Protein AF-A0A015LGT3-F1 (afdb_monomer)

pLDDT: mean 84.34, std 16.51, range [39.09, 97.5]

Secondary structure (DSSP, 8-state):
-----------SSGGGSHHHHHHHHHSPTT-----EEEEE--EE-STTS--EEEEEEEEETTS-HHHHTSGGG-EEEEEE--------------

Organism: Rhizophagus irregularis (strain DAOM 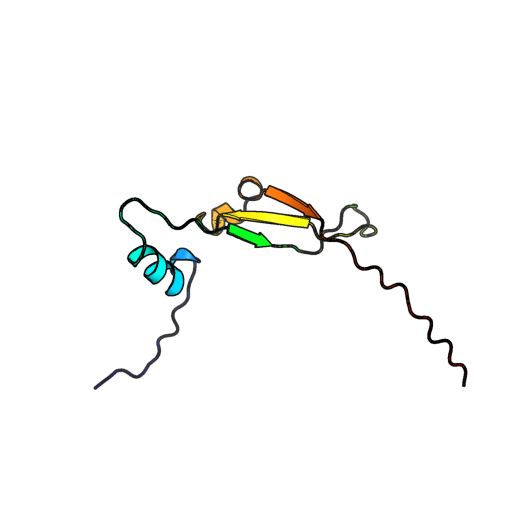197198w) (NCBI:txid1432141)

Solvent-accessible surface area (backbone atoms only — not comparable to full-atom values): 6305 Å² total; per-residue (Å²): 136,81,81,85,68,81,72,84,80,83,74,92,49,69,72,71,34,69,68,45,51,54,50,56,71,70,47,60,90,96,61,78,89,82,44,77,42,76,51,67,53,87,42,65,79,44,100,78,68,82,44,68,45,32,46,32,34,39,31,52,51,82,46,57,69,80,56,45,68,39,71,89,43,46,45,82,77,50,67,55,85,79,82,73,85,75,71,80,76,82,83,74,89,128

Structure (mmCIF, N/CA/C/O backbone):
data_AF-A0A015LGT3-F1
#
_entry.id   AF-A0A015LGT3-F1
#
loop_
_atom_site.group_PDB
_atom_site.id
_atom_site.type_symbol
_atom_site.label_atom_id
_atom_site.label_alt_id
_atom_site.label_comp_id
_atom_site.label_asym_id
_atom_site.label_entity_id
_atom_site.label_seq_id
_atom_site.pdbx_PDB_ins_code
_atom_site.Cartn_x
_atom_site.Cartn_y
_atom_site.Cartn_z
_atom_site.occupancy
_atom_site.B_iso_or_equiv
_atom_site.auth_seq_id
_atom_site.auth_comp_id
_atom_site.auth_asym_id
_atom_site.auth_atom_id
_atom_site.pdbx_PDB_model_num
ATOM 1 N N . MET A 1 1 ? 40.325 -0.715 -9.166 1.00 39.09 1 MET A N 1
ATOM 2 C CA . MET A 1 1 ? 39.942 0.025 -7.949 1.00 39.09 1 MET A CA 1
ATOM 3 C C . MET A 1 1 ? 38.421 0.031 -7.926 1.00 39.09 1 MET A C 1
ATOM 5 O O . MET A 1 1 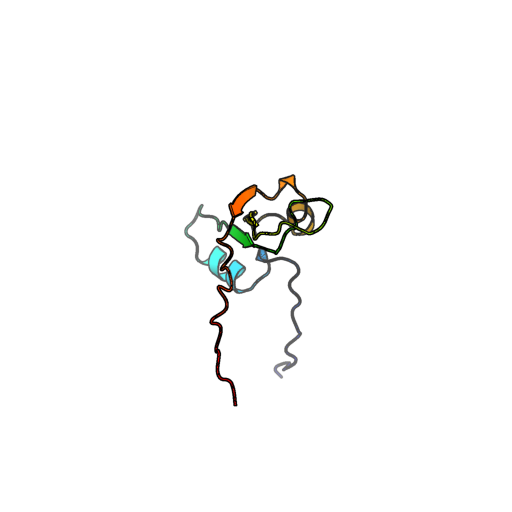? 37.834 0.710 -8.756 1.00 39.09 1 MET A O 1
ATOM 9 N N . LYS A 1 2 ? 37.797 -0.869 -7.154 1.00 45.00 2 LYS A N 1
ATOM 10 C CA . LYS A 1 2 ? 36.340 -0.876 -6.960 1.00 45.00 2 LYS A CA 1
ATOM 11 C C . LYS A 1 2 ? 36.037 0.207 -5.929 1.00 45.00 2 LYS A C 1
ATOM 13 O O . LYS A 1 2 ? 36.733 0.280 -4.923 1.00 45.00 2 LYS A O 1
ATOM 18 N N . ASP A 1 3 ? 35.103 1.090 -6.244 1.00 47.72 3 ASP A N 1
ATOM 19 C CA . ASP A 1 3 ? 34.606 2.063 -5.282 1.00 47.72 3 ASP A CA 1
ATOM 20 C C . ASP A 1 3 ? 33.681 1.319 -4.310 1.00 47.72 3 ASP A C 1
ATOM 22 O O . ASP A 1 3 ? 32.581 0.917 -4.678 1.00 47.72 3 ASP A O 1
ATOM 26 N N . ASP A 1 4 ? 34.179 1.063 -3.100 1.00 57.91 4 ASP A N 1
ATOM 27 C CA . ASP A 1 4 ? 33.472 0.381 -2.008 1.00 57.91 4 ASP A CA 1
ATOM 28 C C . ASP A 1 4 ? 32.631 1.366 -1.169 1.00 57.91 4 ASP A C 1
ATOM 30 O O . ASP A 1 4 ? 32.418 1.177 0.031 1.00 57.91 4 ASP A O 1
ATOM 34 N N . ARG A 1 5 ? 32.127 2.443 -1.779 1.00 58.72 5 ARG A N 1
ATOM 35 C CA . ARG A 1 5 ? 31.054 3.248 -1.192 1.00 58.72 5 ARG A CA 1
ATOM 36 C C . ARG A 1 5 ? 29.739 2.651 -1.653 1.00 58.72 5 ARG A C 1
ATOM 38 O O . ARG A 1 5 ? 29.295 2.892 -2.769 1.00 58.72 5 ARG A O 1
ATOM 45 N N . ALA A 1 6 ? 29.102 1.862 -0.795 1.00 64.62 6 ALA A N 1
ATOM 46 C CA . ALA A 1 6 ? 27.689 1.574 -0.972 1.00 64.62 6 ALA A C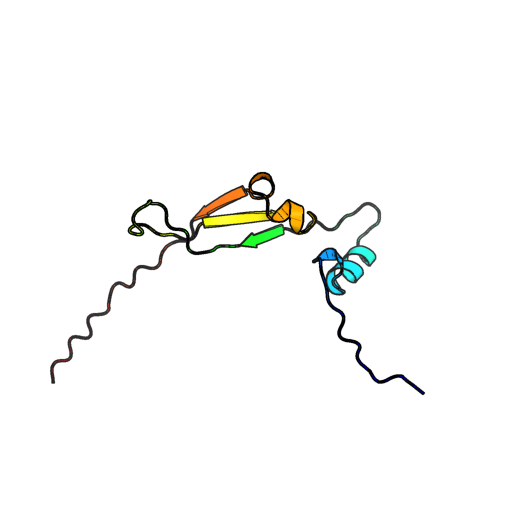A 1
ATOM 47 C C . ALA A 1 6 ? 26.936 2.909 -0.850 1.00 64.62 6 ALA A C 1
ATOM 49 O O . ALA A 1 6 ? 26.621 3.350 0.253 1.00 64.62 6 ALA A O 1
ATOM 50 N N . GLU A 1 7 ? 26.732 3.607 -1.969 1.00 73.62 7 GLU A N 1
ATOM 51 C CA . GLU A 1 7 ? 25.883 4.789 -2.001 1.00 73.62 7 GLU A CA 1
ATOM 52 C C . GLU A 1 7 ? 24.487 4.365 -1.541 1.00 73.62 7 GLU A C 1
ATOM 54 O O . GLU A 1 7 ? 23.854 3.486 -2.133 1.00 73.62 7 GLU A O 1
ATOM 59 N N . THR A 1 8 ? 24.020 4.949 -0.437 1.00 79.38 8 THR A N 1
ATOM 60 C CA . THR A 1 8 ? 22.677 4.695 0.077 1.00 79.38 8 THR A CA 1
ATOM 61 C C . THR A 1 8 ? 21.670 5.186 -0.952 1.00 79.38 8 THR A C 1
ATOM 63 O O . THR A 1 8 ? 21.406 6.382 -1.071 1.00 79.38 8 THR A O 1
ATOM 66 N N . ARG A 1 9 ? 21.094 4.251 -1.705 1.00 82.19 9 ARG A N 1
ATOM 67 C CA . ARG A 1 9 ? 20.011 4.549 -2.635 1.00 82.19 9 ARG A CA 1
ATOM 68 C C . ARG A 1 9 ? 18.736 4.838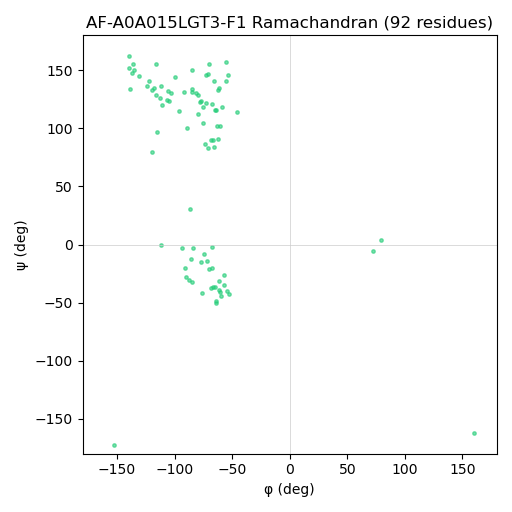 -1.843 1.00 82.19 9 ARG A C 1
ATOM 70 O O . ARG A 1 9 ? 18.275 3.995 -1.078 1.00 82.19 9 ARG A O 1
ATOM 77 N N . ILE A 1 10 ? 18.175 6.027 -2.036 1.00 86.81 10 ILE A N 1
ATOM 78 C CA . ILE A 1 10 ? 16.870 6.422 -1.499 1.00 86.81 10 ILE A CA 1
ATOM 79 C C . ILE A 1 10 ? 15.817 6.079 -2.553 1.00 86.81 10 ILE A C 1
ATOM 81 O O . ILE A 1 10 ? 15.995 6.400 -3.726 1.00 86.81 10 ILE A O 1
ATOM 85 N N . PHE A 1 11 ? 14.741 5.418 -2.137 1.00 87.38 11 PHE A N 1
ATOM 86 C CA . PHE A 1 11 ? 13.616 5.069 -3.004 1.00 87.38 11 PHE A CA 1
ATOM 87 C C . PHE A 1 11 ? 12.431 5.970 -2.659 1.00 87.38 11 PHE A C 1
ATOM 89 O O . PHE A 1 11 ? 12.025 6.026 -1.496 1.00 87.38 11 PHE A O 1
ATOM 96 N N . GLY A 1 12 ? 11.903 6.685 -3.651 1.00 90.56 12 GLY A N 1
ATOM 97 C CA . GLY A 1 12 ? 10.722 7.535 -3.493 1.00 90.56 12 GLY A CA 1
ATOM 98 C C . GLY A 1 12 ? 9.423 6.787 -3.775 1.00 90.56 12 GLY A C 1
ATOM 99 O O . GLY A 1 12 ? 8.385 7.107 -3.196 1.00 90.56 12 GLY A O 1
ATOM 100 N N . GLU A 1 13 ? 9.484 5.767 -4.632 1.00 94.88 13 GLU A N 1
ATOM 101 C CA . GLU A 1 13 ? 8.318 5.001 -5.065 1.00 94.88 13 GLU A CA 1
ATOM 102 C C . GLU A 1 13 ? 8.581 3.486 -5.057 1.00 94.88 13 GLU A C 1
ATOM 104 O O . GLU A 1 13 ? 9.703 3.046 -5.324 1.00 94.88 13 GLU A O 1
ATOM 109 N N . PRO A 1 14 ? 7.553 2.645 -4.823 1.00 92.81 14 PRO A N 1
ATOM 110 C CA . PRO A 1 14 ? 7.714 1.190 -4.837 1.00 92.81 14 PRO A CA 1
ATOM 111 C C . PRO A 1 14 ? 8.270 0.642 -6.159 1.00 92.81 14 PRO A C 1
ATOM 113 O O . PRO A 1 14 ? 9.051 -0.310 -6.152 1.00 92.81 14 PRO A O 1
ATOM 116 N N . PHE A 1 15 ? 7.898 1.258 -7.286 1.00 93.94 15 PHE A N 1
ATOM 117 C CA . PHE A 1 15 ? 8.326 0.835 -8.622 1.00 93.94 15 PHE A CA 1
ATOM 118 C C . PHE A 1 15 ? 9.782 1.179 -8.961 1.00 93.94 15 PHE A C 1
ATOM 120 O O . PHE A 1 15 ? 10.316 0.707 -9.961 1.00 93.94 15 PHE A O 1
ATOM 127 N N . GLU A 1 16 ? 10.461 1.950 -8.112 1.00 93.69 16 GLU A N 1
ATOM 128 C CA . GLU A 1 16 ? 11.905 2.195 -8.214 1.00 93.69 16 GLU A CA 1
ATOM 129 C C . GLU A 1 16 ? 12.729 1.102 -7.516 1.00 93.69 16 GLU A C 1
ATOM 131 O O . GLU A 1 16 ? 13.952 1.032 -7.685 1.00 93.69 16 GLU A O 1
ATOM 136 N N . GLY A 1 17 ? 12.071 0.259 -6.713 1.00 93.56 17 GLY A N 1
ATOM 137 C CA . GLY A 1 17 ? 12.704 -0.795 -5.938 1.00 93.56 17 GLY A CA 1
ATOM 138 C C . GLY A 1 17 ? 13.321 -1.870 -6.827 1.00 93.56 17 GLY A C 1
ATOM 139 O O . GLY A 1 17 ? 12.729 -2.301 -7.816 1.00 93.56 17 GLY A O 1
ATOM 140 N N . ASN A 1 18 ? 14.496 -2.369 -6.431 1.00 93.94 18 ASN A N 1
ATOM 141 C CA . ASN A 1 18 ? 15.207 -3.409 -7.183 1.00 93.94 18 ASN A CA 1
ATOM 142 C C . ASN A 1 18 ? 14.314 -4.629 -7.461 1.00 93.94 18 ASN A C 1
ATOM 144 O O . ASN A 1 18 ? 14.293 -5.126 -8.579 1.00 93.94 18 ASN A O 1
ATOM 148 N N . TRP A 1 19 ? 13.528 -5.071 -6.472 1.00 94.38 19 TRP A N 1
ATOM 149 C CA . TRP A 1 19 ? 12.607 -6.197 -6.649 1.00 94.38 19 TRP A CA 1
ATOM 150 C C . TRP A 1 19 ? 11.555 -5.936 -7.734 1.00 94.38 19 TRP A C 1
ATOM 152 O O . TRP A 1 19 ? 11.284 -6.827 -8.535 1.00 94.38 19 TRP A O 1
ATOM 162 N N . TRP A 1 20 ? 10.992 -4.725 -7.799 1.00 96.06 20 TRP A N 1
ATOM 163 C CA . TRP A 1 20 ? 10.012 -4.365 -8.825 1.00 96.06 20 TRP A CA 1
ATOM 164 C C . TRP A 1 20 ? 10.642 -4.407 -10.213 1.00 96.06 20 TRP A C 1
ATOM 166 O O . TRP A 1 20 ? 10.121 -5.072 -11.106 1.00 96.06 20 TRP A O 1
ATOM 176 N N . LEU A 1 21 ? 11.794 -3.746 -10.370 1.00 94.69 21 LEU A N 1
ATOM 177 C CA . LEU A 1 21 ? 12.516 -3.667 -11.640 1.00 94.69 21 LEU A CA 1
ATOM 178 C C . LEU A 1 21 ? 12.911 -5.056 -12.152 1.00 94.69 21 LEU A C 1
ATOM 180 O O . LEU A 1 21 ? 12.740 -5.351 -13.332 1.00 94.69 21 LEU A O 1
ATOM 184 N N . GLU A 1 22 ? 13.416 -5.921 -11.273 1.00 96.38 22 GLU A N 1
ATOM 185 C CA . GLU A 1 22 ? 13.749 -7.298 -11.642 1.00 96.38 22 GLU A CA 1
ATOM 186 C C . GLU A 1 22 ? 12.499 -8.129 -11.945 1.00 96.38 22 GLU A C 1
ATOM 188 O O . GLU A 1 22 ? 12.504 -8.921 -12.885 1.00 96.38 22 GLU A O 1
ATOM 193 N N . THR A 1 23 ? 11.403 -7.929 -11.214 1.00 95.81 23 THR A N 1
ATOM 194 C CA . THR A 1 23 ? 10.143 -8.630 -11.495 1.00 95.81 23 THR A CA 1
ATOM 195 C C . THR A 1 23 ? 9.602 -8.244 -12.868 1.00 95.81 23 THR A C 1
ATOM 197 O O . THR A 1 23 ? 9.307 -9.129 -13.665 1.00 95.81 23 THR A O 1
ATOM 200 N N . GLU A 1 24 ? 9.535 -6.950 -13.192 1.00 95.31 24 GLU A N 1
ATOM 201 C CA . GLU A 1 24 ? 9.052 -6.482 -14.497 1.00 95.31 24 GLU A CA 1
ATOM 202 C C . GLU A 1 24 ? 9.900 -6.984 -15.666 1.00 95.31 24 GLU A C 1
ATOM 204 O O . GLU A 1 24 ? 9.339 -7.376 -16.689 1.00 95.31 24 GLU A O 1
ATOM 209 N N . LYS A 1 25 ? 11.230 -7.033 -15.515 1.00 96.06 25 LYS A N 1
ATOM 210 C CA . LYS A 1 25 ? 12.134 -7.583 -16.542 1.00 96.06 25 LYS A CA 1
ATOM 211 C C . LYS A 1 25 ? 11.870 -9.059 -16.846 1.00 96.06 25 LYS A C 1
ATOM 213 O O . LYS A 1 25 ? 12.113 -9.491 -17.968 1.00 96.06 25 LYS A O 1
ATOM 218 N N . ASN A 1 26 ? 11.414 -9.821 -15.853 1.00 96.81 26 ASN A N 1
ATOM 219 C CA . ASN A 1 26 ? 11.198 -11.264 -15.961 1.00 96.81 26 ASN A CA 1
ATOM 220 C C . ASN A 1 26 ? 9.757 -11.641 -16.352 1.00 96.81 26 ASN A C 1
ATOM 222 O O . ASN A 1 26 ? 9.460 -12.826 -16.520 1.00 96.81 26 ASN A O 1
ATOM 226 N N . LEU A 1 27 ? 8.849 -10.670 -16.498 1.00 96.94 27 LEU A N 1
ATOM 227 C CA . LEU A 1 27 ? 7.488 -10.940 -16.955 1.00 96.94 27 LEU A CA 1
ATOM 228 C C . LEU A 1 27 ? 7.459 -11.280 -18.459 1.00 96.94 27 LEU A C 1
ATOM 230 O O . LEU A 1 27 ? 8.213 -10.698 -19.241 1.00 96.94 27 LEU A O 1
ATOM 234 N N . PRO A 1 28 ? 6.558 -12.183 -18.898 1.00 96.88 28 PRO A N 1
ATOM 235 C CA . PRO A 1 28 ? 6.314 -12.424 -20.317 1.00 96.88 28 PRO A CA 1
ATOM 236 C C . PRO A 1 28 ? 5.948 -11.145 -21.075 1.00 96.88 28 PRO A C 1
ATOM 238 O O . PRO A 1 28 ? 5.414 -10.190 -20.500 1.00 96.88 28 PRO A O 1
ATOM 241 N N . SER A 1 29 ? 6.169 -11.147 -22.391 1.00 92.31 29 SER A N 1
ATOM 242 C CA . SER A 1 29 ? 5.754 -10.034 -23.242 1.00 92.31 29 SER A CA 1
ATOM 243 C C . SER A 1 29 ? 4.257 -9.755 -23.074 1.00 92.31 29 SER A C 1
ATOM 245 O O . SER A 1 29 ? 3.449 -10.671 -22.957 1.00 92.31 29 SER A O 1
ATOM 247 N N . LEU A 1 30 ? 3.900 -8.467 -23.055 1.00 92.38 30 LEU A N 1
ATOM 248 C CA . LEU A 1 30 ? 2.539 -7.950 -22.839 1.00 92.38 30 LEU A CA 1
ATOM 249 C C . LEU A 1 30 ? 1.985 -8.067 -21.407 1.00 92.38 30 LEU A C 1
ATOM 251 O O . LEU A 1 30 ? 0.937 -7.480 -21.137 1.00 92.38 30 LEU A O 1
ATOM 255 N N . ASN A 1 31 ? 2.688 -8.709 -20.470 1.00 95.00 31 ASN A N 1
ATOM 256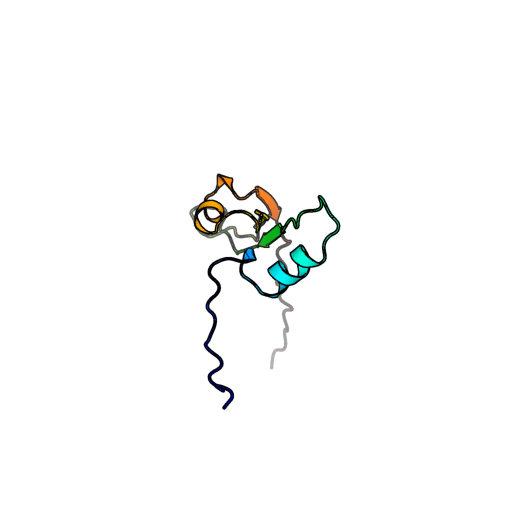 C CA . ASN A 1 31 ? 2.283 -8.717 -19.063 1.00 95.00 31 ASN A CA 1
ATOM 257 C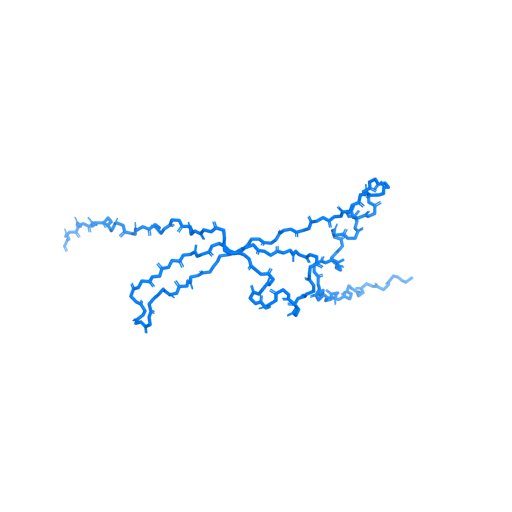 C . ASN A 1 31 ? 2.804 -7.475 -18.323 1.00 95.00 31 ASN A C 1
ATOM 259 O O . ASN A 1 31 ? 3.851 -6.915 -18.651 1.00 95.00 31 ASN A O 1
ATOM 263 N N . ARG A 1 32 ? 2.060 -7.031 -17.306 1.00 93.88 32 ARG A N 1
ATOM 264 C CA . ARG A 1 32 ? 2.409 -5.884 -16.454 1.00 93.88 32 ARG A CA 1
ATOM 265 C C . ARG A 1 32 ? 2.277 -6.268 -14.987 1.00 93.88 32 ARG A C 1
ATOM 267 O O . ARG A 1 32 ? 1.381 -7.030 -14.629 1.00 93.88 32 ARG A O 1
ATOM 274 N N . LEU A 1 33 ? 3.149 -5.719 -14.147 1.00 96.06 33 LEU A N 1
ATOM 275 C CA . LEU A 1 33 ? 3.071 -5.900 -12.704 1.00 96.06 33 LEU A CA 1
ATOM 276 C C . LEU A 1 33 ? 1.982 -4.986 -12.126 1.00 96.06 33 LEU A C 1
ATOM 278 O O . LEU A 1 33 ? 2.040 -3.766 -12.276 1.00 96.06 33 LEU A O 1
ATOM 282 N N . LEU A 1 34 ? 1.000 -5.575 -11.446 1.00 96.25 34 LEU A N 1
ATOM 283 C CA . LEU A 1 34 ? 0.017 -4.849 -10.645 1.00 96.25 34 LEU A CA 1
ATOM 284 C C . LEU A 1 34 ? 0.358 -5.034 -9.167 1.00 96.25 34 LEU A C 1
ATOM 286 O O . LEU A 1 34 ? 0.439 -6.157 -8.676 1.00 96.25 34 LEU A O 1
ATOM 290 N N . SER A 1 35 ? 0.543 -3.928 -8.459 1.00 96.25 35 SER A N 1
ATOM 291 C CA . SER A 1 35 ? 0.811 -3.902 -7.028 1.00 96.25 35 SER A CA 1
ATOM 292 C C . SER A 1 35 ? -0.425 -3.448 -6.271 1.00 96.25 35 SER A C 1
ATOM 294 O O . SER A 1 35 ? -1.046 -2.439 -6.610 1.00 96.25 35 SER A O 1
ATOM 296 N N . ILE A 1 36 ? -0.757 -4.191 -5.222 1.00 96.69 36 ILE A N 1
ATOM 297 C CA . ILE A 1 36 ? -1.857 -3.904 -4.308 1.00 96.69 36 ILE A CA 1
ATOM 298 C C . ILE A 1 36 ? -1.244 -3.642 -2.937 1.00 96.69 36 ILE A C 1
ATOM 300 O O . ILE A 1 36 ? -0.460 -4.448 -2.440 1.00 96.69 36 ILE A O 1
ATOM 304 N N . ILE A 1 37 ? -1.610 -2.518 -2.329 1.00 96.19 37 ILE A N 1
ATOM 305 C CA . ILE A 1 37 ? -1.224 -2.166 -0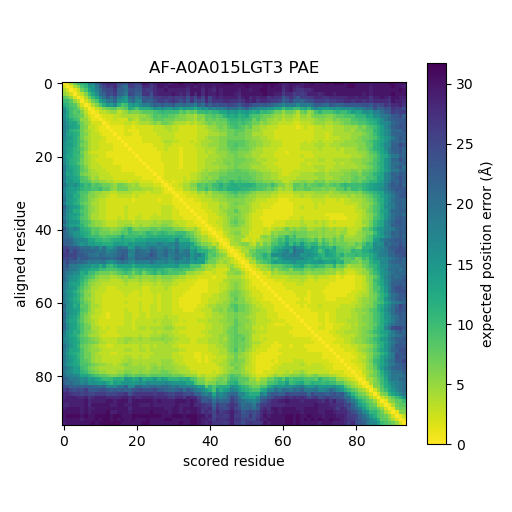.967 1.00 96.19 37 ILE A CA 1
ATOM 306 C C . ILE A 1 37 ? -2.482 -2.238 -0.111 1.00 96.19 37 ILE A C 1
ATOM 308 O O . ILE A 1 37 ? -3.452 -1.520 -0.361 1.00 96.19 37 ILE A O 1
ATOM 312 N N . LEU A 1 38 ? -2.442 -3.102 0.900 1.00 96.88 38 LEU A N 1
A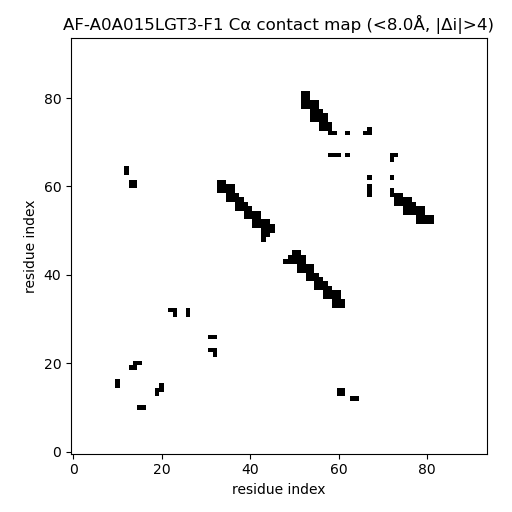TOM 313 C CA . LEU A 1 38 ? -3.419 -3.145 1.977 1.00 96.88 38 LEU A CA 1
ATOM 314 C C . LEU A 1 38 ? -2.800 -2.496 3.204 1.00 96.88 38 LEU A C 1
ATOM 316 O O . LEU A 1 38 ? -1.684 -2.847 3.589 1.00 96.88 38 LEU A O 1
ATOM 320 N 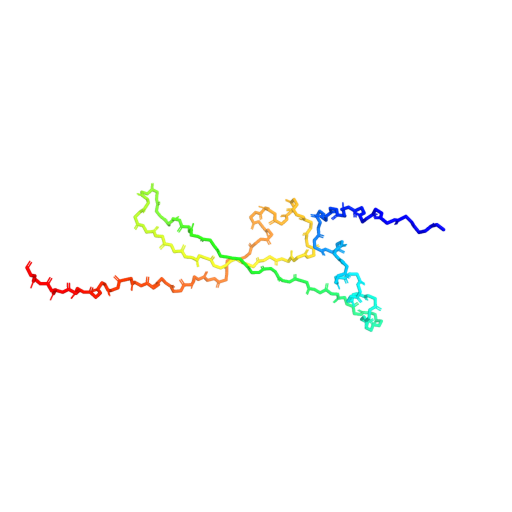N . TYR A 1 39 ? -3.517 -1.572 3.825 1.00 93.62 39 TYR A N 1
ATOM 321 C CA . TYR A 1 39 ? -3.098 -1.016 5.102 1.00 93.62 39 TYR A CA 1
ATOM 322 C C . TYR A 1 39 ? -4.298 -0.850 6.024 1.00 93.62 39 TYR A C 1
ATOM 324 O O . TYR A 1 39 ? -5.434 -0.682 5.582 1.00 93.62 39 TYR A O 1
ATOM 332 N N . SER A 1 40 ? -4.031 -0.927 7.319 1.00 93.12 40 SER A N 1
ATOM 333 C CA . SER A 1 40 ? -5.020 -0.735 8.365 1.00 93.12 40 SER A CA 1
ATOM 334 C C . SER A 1 40 ? -4.391 0.085 9.471 1.00 93.12 40 SER A C 1
ATOM 336 O O . SER A 1 40 ? -3.280 -0.220 9.897 1.00 93.12 40 SER A O 1
ATOM 338 N N . ASP A 1 41 ? -5.117 1.089 9.949 1.00 88.06 41 ASP A N 1
ATOM 339 C CA . ASP A 1 41 ? -4.721 1.894 11.102 1.00 88.06 41 ASP A CA 1
ATOM 340 C C . ASP A 1 41 ? -5.924 2.118 12.020 1.00 88.06 41 ASP A C 1
ATOM 342 O O . ASP A 1 41 ? -7.076 2.043 11.583 1.00 88.06 41 ASP A O 1
ATOM 346 N N . THR A 1 42 ? -5.664 2.365 13.299 1.00 87.50 42 THR A N 1
ATOM 347 C CA . THR A 1 42 ? -6.708 2.653 14.278 1.00 87.50 42 THR A CA 1
ATOM 348 C C . THR A 1 42 ? -7.401 3.951 13.888 1.00 87.50 42 THR A C 1
ATOM 350 O O . THR A 1 42 ? -6.799 5.020 13.905 1.00 87.50 42 THR A O 1
ATOM 353 N N . THR A 1 43 ? -8.685 3.870 13.558 1.00 85.19 43 THR A N 1
ATOM 354 C CA . THR A 1 43 ? -9.505 5.035 13.219 1.00 85.19 43 THR A CA 1
ATOM 355 C C . THR A 1 43 ? -10.638 5.166 14.223 1.00 85.19 43 THR A C 1
ATOM 357 O O . THR A 1 43 ? -11.307 4.186 14.560 1.00 85.19 43 THR A O 1
ATOM 360 N N . THR A 1 44 ? -10.856 6.385 14.705 1.00 83.00 44 THR A N 1
ATOM 361 C CA . THR A 1 44 ? -11.984 6.728 15.572 1.00 83.00 44 THR A CA 1
ATOM 362 C C . THR A 1 44 ? -13.235 6.954 14.723 1.00 83.00 44 THR A C 1
ATOM 364 O O . THR A 1 44 ? -13.187 7.698 13.746 1.00 83.00 44 THR A O 1
ATOM 367 N N . PHE A 1 45 ? -14.353 6.321 15.079 1.00 79.25 45 PHE A N 1
ATOM 368 C CA . PHE A 1 45 ? -15.611 6.417 14.325 1.00 79.25 45 PHE A CA 1
ATOM 369 C C . PHE A 1 45 ? -16.528 7.540 14.799 1.00 79.25 45 PHE A C 1
ATOM 371 O O . PHE A 1 45 ? -17.403 7.972 14.052 1.00 79.25 45 PHE A O 1
ATOM 378 N N . ASP A 1 46 ? -16.340 8.020 16.025 1.00 77.25 46 ASP A N 1
ATOM 379 C CA . ASP A 1 46 ? -17.126 9.111 16.585 1.00 77.25 46 ASP A CA 1
ATOM 380 C C . ASP A 1 46 ? -16.268 10.348 16.873 1.00 77.25 46 ASP A C 1
ATOM 382 O O . ASP A 1 46 ? -15.062 10.274 17.104 1.00 77.25 46 ASP A O 1
ATOM 386 N N . GLY A 1 47 ? -16.909 11.518 16.885 1.00 70.81 47 GLY A N 1
ATOM 387 C CA . GLY A 1 47 ? -16.239 12.780 17.209 1.00 70.81 47 GLY A CA 1
ATOM 388 C C . GLY A 1 47 ? -15.769 12.886 18.666 1.00 70.81 47 GLY A C 1
ATOM 389 O O . GLY A 1 47 ? -15.188 13.903 19.031 1.00 70.81 47 GLY A O 1
ATOM 390 N N . LEU A 1 48 ? -16.035 11.877 19.507 1.00 79.38 48 LEU A N 1
ATOM 391 C CA . LEU A 1 48 ? -15.747 11.878 20.943 1.00 79.38 48 LEU A CA 1
ATOM 392 C C . LEU A 1 48 ? -14.648 10.881 21.353 1.00 79.38 48 LEU A C 1
ATOM 394 O O . LEU A 1 48 ? -14.341 10.800 22.542 1.00 79.38 48 LEU A O 1
ATOM 398 N N . GLY A 1 49 ? -14.059 10.117 20.428 1.00 71.75 49 GLY A N 1
ATOM 399 C CA . GLY A 1 49 ? -13.017 9.138 20.751 1.00 71.75 49 GLY A CA 1
ATOM 400 C C . GLY A 1 49 ? -13.489 7.794 21.320 1.00 71.75 49 GLY A C 1
ATOM 401 O O . GLY A 1 49 ? -12.642 6.998 21.718 1.00 71.75 49 GLY A O 1
ATOM 402 N N . LYS A 1 50 ? -14.794 7.522 21.434 1.00 75.12 50 LYS A N 1
ATOM 403 C CA . LYS A 1 50 ? -15.299 6.385 22.236 1.00 75.12 50 LYS A CA 1
ATOM 404 C C . LYS A 1 50 ? -15.326 5.064 21.475 1.00 75.12 50 LYS A C 1
ATOM 406 O O . LYS A 1 50 ? -15.138 4.003 22.069 1.00 75.12 50 LYS A O 1
ATOM 411 N N . SER A 1 51 ? -15.559 5.123 20.173 1.00 78.00 51 SER A N 1
ATOM 412 C CA . SER A 1 51 ? -15.558 3.978 19.275 1.00 78.00 51 SER A CA 1
ATOM 413 C C . SER A 1 51 ? -14.385 4.082 18.310 1.00 78.00 51 SER A C 1
ATOM 415 O O . SER A 1 51 ? -14.180 5.088 17.634 1.00 78.00 51 SER A O 1
ATOM 417 N N . SER A 1 52 ? -13.588 3.019 18.273 1.00 84.44 52 SER A N 1
ATOM 418 C CA . SER A 1 52 ? -12.449 2.880 17.376 1.00 84.44 52 SER A CA 1
ATOM 419 C C . SER A 1 52 ? -12.411 1.479 16.797 1.00 84.44 52 SER A C 1
ATOM 421 O O . SER A 1 52 ? -12.787 0.504 17.463 1.00 84.44 52 SER A O 1
ATOM 423 N N . GLY A 1 53 ? -11.923 1.383 15.570 1.00 88.94 53 GLY A N 1
ATOM 424 C CA . GLY A 1 53 ? -11.666 0.116 14.910 1.00 88.94 53 GLY A CA 1
ATOM 425 C C . GLY A 1 53 ? -10.563 0.249 13.876 1.00 88.94 53 GLY A C 1
ATOM 426 O O . GLY A 1 53 ? -9.896 1.276 13.778 1.00 88.94 53 GLY A O 1
ATOM 427 N N . TYR A 1 54 ? -10.377 -0.824 13.122 1.00 92.75 54 TYR A N 1
ATOM 428 C CA . TYR A 1 54 ? -9.242 -1.008 12.229 1.00 92.75 54 TYR A CA 1
ATOM 429 C C . TYR A 1 54 ? -9.758 -1.173 10.794 1.00 92.75 54 TYR A C 1
ATOM 431 O O . TYR A 1 54 ? -9.948 -2.308 10.346 1.00 92.75 54 TYR A O 1
ATOM 439 N N . PRO A 1 55 ? -10.112 -0.077 10.097 1.00 94.06 55 PRO A N 1
ATOM 440 C CA . PRO A 1 55 ? -10.476 -0.140 8.688 1.00 94.06 55 PRO A CA 1
ATOM 441 C C . PRO A 1 55 ? -9.311 -0.660 7.847 1.00 94.06 55 PRO A C 1
ATOM 443 O O . PRO A 1 55 ? -8.184 -0.193 7.981 1.00 94.06 55 PRO A O 1
ATOM 446 N N . VAL A 1 56 ? -9.605 -1.581 6.935 1.00 96.12 56 VAL A N 1
ATOM 447 C CA . VAL A 1 56 ? -8.668 -2.057 5.916 1.00 96.12 56 VAL A CA 1
ATOM 448 C C . VAL A 1 56 ? -8.919 -1.279 4.636 1.00 96.12 56 VAL A C 1
ATOM 450 O O . VAL A 1 56 ? -9.971 -1.420 4.009 1.00 96.12 56 VAL A O 1
ATOM 453 N N . PHE A 1 57 ? -7.939 -0.484 4.228 1.00 95.75 57 PHE A N 1
ATOM 454 C CA . PHE A 1 57 ? -7.949 0.222 2.956 1.00 95.75 57 PHE A CA 1
ATOM 455 C C . PHE A 1 57 ? -7.114 -0.520 1.917 1.00 95.75 57 PHE A C 1
ATOM 457 O O . PHE A 1 57 ? -6.062 -1.081 2.229 1.00 95.75 57 PHE A O 1
ATOM 464 N N . LEU A 1 58 ? -7.570 -0.472 0.670 1.00 97.50 58 LEU A N 1
ATOM 465 C CA . LEU A 1 58 ? -6.846 -0.919 -0.512 1.00 97.50 58 LEU A CA 1
ATOM 466 C C . LEU A 1 58 ? -6.485 0.283 -1.379 1.00 97.50 58 LEU A C 1
ATOM 468 O O . LEU A 1 58 ? -7.329 1.137 -1.641 1.00 97.50 58 LEU A O 1
ATOM 472 N N . THR A 1 59 ? -5.253 0.308 -1.876 1.00 97.44 59 THR A N 1
ATOM 473 C CA . THR A 1 59 ? -4.804 1.201 -2.953 1.00 97.44 59 THR A CA 1
ATOM 474 C C . THR A 1 59 ? -3.888 0.439 -3.905 1.00 97.44 59 THR A C 1
ATOM 476 O O . THR A 1 59 ? -3.333 -0.604 -3.557 1.00 97.44 59 THR A O 1
ATOM 479 N N . LEU A 1 60 ? -3.687 0.970 -5.109 1.00 97.25 60 LEU A N 1
ATOM 480 C CA . LEU A 1 60 ? -2.700 0.435 -6.040 1.00 97.25 60 LEU A CA 1
ATOM 481 C C . LEU A 1 60 ? -1.309 1.010 -5.749 1.00 97.25 60 LEU A C 1
ATOM 483 O O . LEU A 1 60 ? -1.139 2.220 -5.578 1.00 97.25 60 LEU A O 1
ATOM 487 N N . GLY A 1 61 ? -0.300 0.141 -5.721 1.00 96.12 61 GLY A N 1
ATOM 488 C CA . GLY A 1 61 ? 1.108 0.527 -5.605 1.00 96.12 61 GLY A CA 1
ATOM 489 C C . GLY A 1 61 ? 1.647 1.211 -6.864 1.00 96.12 61 GLY A C 1
ATOM 490 O O . GLY A 1 61 ? 2.604 1.973 -6.777 1.00 96.12 61 GLY A O 1
ATOM 491 N N . ASN A 1 62 ? 0.988 0.988 -8.006 1.00 95.69 62 ASN A N 1
ATOM 492 C CA . ASN A 1 62 ? 1.295 1.605 -9.300 1.00 95.69 62 ASN A CA 1
ATOM 493 C C . ASN A 1 62 ? 0.925 3.097 -9.375 1.00 95.69 62 ASN A C 1
ATOM 495 O O . ASN A 1 62 ? 1.323 3.772 -10.319 1.00 95.69 62 ASN A O 1
ATOM 499 N N . ILE A 1 63 ? 0.131 3.603 -8.427 1.00 95.50 63 ILE A N 1
ATOM 500 C CA . ILE A 1 63 ? -0.258 5.014 -8.367 1.00 95.50 63 ILE A CA 1
ATOM 501 C C . ILE A 1 63 ? 0.852 5.796 -7.638 1.00 95.50 63 ILE A C 1
ATOM 503 O O . ILE A 1 63 ? 1.241 5.375 -6.543 1.00 95.50 63 ILE A O 1
ATOM 507 N N . PRO A 1 64 ? 1.332 6.934 -8.188 1.00 95.44 64 PRO A N 1
ATOM 508 C CA . PRO A 1 64 ? 2.332 7.773 -7.529 1.00 95.44 64 PRO A CA 1
ATOM 509 C C . PRO A 1 64 ? 1.910 8.178 -6.119 1.00 95.44 64 PRO A C 1
ATOM 511 O O . PRO A 1 64 ? 0.733 8.448 -5.865 1.00 95.44 64 PRO A O 1
ATOM 514 N N . ASN A 1 65 ? 2.869 8.291 -5.206 1.00 94.50 65 ASN A N 1
ATOM 515 C CA . ASN A 1 65 ? 2.630 8.494 -3.784 1.00 94.50 65 ASN A CA 1
ATOM 516 C C . ASN A 1 65 ? 1.738 9.708 -3.482 1.00 94.50 65 ASN A C 1
ATOM 518 O O . ASN A 1 65 ? 0.855 9.636 -2.630 1.00 94.50 65 ASN A O 1
ATOM 522 N N . HIS A 1 66 ? 1.924 10.816 -4.200 1.00 95.38 66 HIS A N 1
ATOM 523 C CA . HIS A 1 66 ? 1.114 12.021 -4.007 1.00 95.38 66 HIS A CA 1
ATOM 524 C C . HIS A 1 66 ? -0.366 11.802 -4.370 1.00 95.38 66 HIS A C 1
ATOM 526 O O . HIS A 1 66 ? -1.238 12.290 -3.659 1.00 95.38 66 HIS A O 1
ATOM 532 N N . VAL A 1 67 ? -0.657 11.013 -5.412 1.00 96.00 67 VAL A N 1
ATOM 533 C CA . VAL A 1 67 ? -2.031 10.653 -5.806 1.00 96.00 67 VAL A CA 1
ATOM 534 C C . VAL A 1 67 ? -2.595 9.588 -4.872 1.00 96.00 67 VAL A C 1
ATOM 536 O O . VAL A 1 67 ? -3.730 9.703 -4.423 1.00 96.00 67 VAL A O 1
ATOM 539 N N . ARG A 1 68 ? -1.787 8.586 -4.506 1.00 95.25 68 ARG A N 1
ATOM 540 C CA . ARG A 1 68 ? -2.160 7.524 -3.559 1.00 95.25 68 ARG A CA 1
ATOM 541 C C . ARG A 1 68 ? -2.587 8.077 -2.198 1.00 95.25 68 ARG A C 1
ATOM 543 O O . ARG A 1 68 ? -3.354 7.431 -1.494 1.00 95.25 68 ARG A O 1
ATOM 550 N N . ASN A 1 69 ? -2.109 9.257 -1.808 1.00 92.38 69 ASN A N 1
ATOM 551 C CA . ASN A 1 69 ? -2.500 9.885 -0.550 1.00 92.38 69 ASN A CA 1
ATOM 552 C C . ASN A 1 69 ? -3.885 10.547 -0.574 1.00 92.38 69 ASN A C 1
ATOM 554 O O . ASN A 1 69 ? -4.443 10.760 0.504 1.00 92.38 69 ASN A O 1
ATOM 558 N N . LEU A 1 70 ? -4.475 10.770 -1.748 1.00 95.88 70 LEU A N 1
ATOM 559 C CA . LEU A 1 70 ? -5.845 11.258 -1.894 1.00 95.88 70 LEU A CA 1
ATOM 560 C C . LEU A 1 70 ? -6.869 10.190 -1.478 1.00 95.88 70 LEU A C 1
ATOM 562 O O . LEU A 1 70 ? -6.578 8.991 -1.503 1.00 95.88 70 LEU A O 1
ATOM 566 N N . LEU A 1 71 ? -8.067 10.618 -1.076 1.00 92.62 71 LEU A N 1
ATOM 567 C CA . LEU A 1 71 ? -9.125 9.705 -0.629 1.00 92.62 71 LEU A CA 1
ATOM 568 C C . LEU A 1 71 ? -9.626 8.830 -1.788 1.00 92.62 71 LEU A C 1
ATOM 570 O O . LEU A 1 71 ? -9.885 7.647 -1.604 1.00 92.62 71 LEU A O 1
ATOM 574 N N . GLU A 1 72 ? -9.685 9.396 -2.990 1.00 95.44 72 GLU A N 1
ATOM 575 C CA . GLU A 1 72 ? -10.186 8.778 -4.220 1.00 95.44 72 GLU A CA 1
ATOM 576 C C . GLU A 1 72 ? -9.295 7.634 -4.724 1.00 95.44 72 GLU A C 1
ATOM 578 O O . GLU A 1 72 ? -9.744 6.786 -5.491 1.00 95.44 72 GLU A O 1
ATOM 583 N N . ALA A 1 73 ? -8.032 7.590 -4.289 1.00 96.69 73 ALA A N 1
ATOM 584 C CA . ALA A 1 73 ? -7.101 6.518 -4.628 1.00 96.69 73 ALA A CA 1
ATOM 585 C C . ALA A 1 73 ? -7.232 5.291 -3.706 1.00 96.69 73 ALA A C 1
ATOM 587 O O . ALA A 1 73 ? -6.536 4.294 -3.908 1.00 96.69 73 ALA A O 1
ATOM 588 N N . LYS A 1 74 ? -8.100 5.359 -2.689 1.00 95.19 74 LYS A N 1
ATOM 589 C CA . LYS A 1 74 ? -8.262 4.335 -1.656 1.00 95.19 74 LYS A CA 1
ATOM 590 C C . LYS A 1 74 ? -9.700 3.834 -1.619 1.00 95.19 74 LYS A C 1
ATOM 592 O O . LYS A 1 74 ? -10.648 4.607 -1.700 1.00 95.19 74 LYS A O 1
ATOM 597 N N . ILE A 1 75 ? -9.865 2.532 -1.420 1.00 96.56 75 ILE A N 1
ATOM 598 C CA . ILE A 1 75 ? -11.171 1.903 -1.194 1.00 96.56 75 ILE A CA 1
ATOM 599 C C . ILE A 1 75 ? -11.159 1.229 0.176 1.00 96.56 75 ILE A C 1
ATOM 601 O O . ILE A 1 75 ? -10.219 0.507 0.505 1.00 96.56 75 ILE A O 1
ATOM 605 N N . LEU A 1 76 ? -12.206 1.447 0.973 1.00 95.19 76 LEU A N 1
ATOM 606 C CA . LEU A 1 76 ? -12.432 0.706 2.213 1.00 95.19 76 LEU A CA 1
ATOM 607 C C . LEU A 1 76 ? -12.941 -0.700 1.874 1.00 95.19 76 LEU A C 1
ATOM 609 O O . LEU A 1 76 ? -14.010 -0.843 1.283 1.00 95.19 76 LEU A O 1
ATOM 613 N N . LEU A 1 77 ? -12.194 -1.731 2.263 1.00 96.75 77 LEU A N 1
ATOM 614 C CA . LEU A 1 77 ? -12.591 -3.128 2.067 1.00 96.75 77 LEU A CA 1
ATOM 615 C C . LEU A 1 77 ? -13.442 -3.673 3.217 1.00 96.75 77 LEU A C 1
ATOM 617 O O . LEU A 1 77 ? -14.268 -4.557 3.009 1.00 96.75 77 LEU A O 1
ATOM 621 N N . GLY A 1 78 ? -13.227 -3.175 4.433 1.00 95.38 78 GLY A N 1
ATOM 622 C CA . GLY A 1 78 ? -13.902 -3.663 5.631 1.00 95.38 78 GLY A CA 1
ATOM 623 C C . GLY A 1 78 ? -13.146 -3.297 6.901 1.00 95.38 78 GLY A C 1
ATOM 624 O O . GLY A 1 78 ? -12.284 -2.422 6.882 1.00 95.38 78 GLY A O 1
ATOM 625 N N . PHE A 1 79 ? -13.459 -3.978 8.002 1.00 93.12 79 PHE A N 1
ATOM 626 C CA . PHE A 1 79 ? -12.848 -3.748 9.311 1.00 93.12 79 PHE A CA 1
ATOM 627 C C . PHE A 1 79 ? -12.231 -5.037 9.851 1.00 93.12 79 PHE A C 1
ATOM 629 O O . PHE A 1 79 ? -12.860 -6.095 9.782 1.00 93.12 79 PHE A O 1
ATOM 636 N N . LEU A 1 80 ? -11.024 -4.951 10.416 1.00 92.31 80 LEU A N 1
ATOM 637 C CA . LEU A 1 80 ? -10.445 -6.057 11.177 1.00 92.31 80 LEU A CA 1
ATOM 638 C C . LEU A 1 80 ? -11.186 -6.225 12.513 1.00 92.31 80 LEU A C 1
ATOM 640 O O . LEU A 1 80 ? -11.625 -5.232 13.109 1.00 92.31 80 LEU A O 1
ATOM 644 N N . PRO A 1 81 ? -11.313 -7.466 13.016 1.00 86.88 81 PRO A N 1
ATOM 645 C CA . PRO A 1 81 ? -11.920 -7.714 14.313 1.00 86.88 81 PRO A CA 1
ATOM 646 C C . PRO A 1 81 ? -11.099 -7.051 15.422 1.00 86.88 81 PRO A C 1
ATOM 648 O O . PRO A 1 81 ? -9.879 -7.195 15.492 1.00 86.88 81 PRO A O 1
ATOM 651 N N . LYS A 1 82 ? -11.783 -6.347 16.327 1.00 82.25 82 LYS A N 1
ATOM 652 C CA . LYS A 1 82 ? -11.171 -5.843 17.555 1.00 82.25 82 LYS A CA 1
ATOM 653 C C . LYS A 1 82 ? -11.102 -6.994 18.551 1.00 82.25 82 LYS A C 1
ATOM 655 O O . LYS A 1 82 ? -12.140 -7.462 19.018 1.00 82.25 82 LYS A O 1
ATOM 660 N N . VAL A 1 83 ? -9.892 -7.448 18.868 1.00 78.62 83 VAL A N 1
ATOM 661 C CA . VAL A 1 83 ? -9.694 -8.364 19.993 1.00 78.62 83 VAL A CA 1
ATOM 662 C C . VAL A 1 83 ? -10.070 -7.589 21.251 1.00 78.62 83 VAL A C 1
ATOM 664 O O . VAL A 1 83 ? -9.484 -6.550 21.550 1.00 78.62 83 VAL A O 1
ATOM 667 N N . GLN A 1 84 ? -11.122 -8.031 21.934 1.00 70.62 84 GLN A N 1
ATOM 668 C CA . GLN A 1 84 ? -11.439 -7.508 23.253 1.00 70.62 84 GLN A CA 1
ATOM 669 C C . GLN A 1 84 ? -10.464 -8.167 24.221 1.00 70.62 84 GLN A C 1
ATOM 671 O O . GLN A 1 84 ? -10.428 -9.395 24.290 1.00 70.62 84 GLN A O 1
ATOM 676 N N . ASP A 1 85 ? -9.702 -7.371 24.970 1.00 65.50 85 ASP A N 1
ATOM 677 C CA . ASP A 1 85 ? -9.056 -7.859 26.185 1.00 65.50 85 ASP A CA 1
ATOM 678 C C . ASP A 1 85 ? -10.171 -8.193 27.179 1.00 65.50 85 ASP A C 1
ATOM 680 O O . ASP A 1 85 ? -10.576 -7.386 28.020 1.00 65.50 85 ASP A O 1
ATOM 684 N N . THR A 1 86 ? -10.740 -9.390 27.057 1.00 56.50 86 THR A N 1
ATOM 685 C CA . THR A 1 86 ? -11.501 -9.994 28.141 1.00 56.50 86 THR A CA 1
ATOM 686 C C . THR A 1 86 ? -10.487 -10.276 29.231 1.00 56.50 86 THR A C 1
ATOM 688 O O . THR A 1 86 ? -9.834 -11.318 29.215 1.00 56.50 86 THR A O 1
ATOM 691 N N . GLY A 1 87 ? -10.292 -9.292 30.111 1.00 54.50 87 GLY A N 1
ATOM 692 C CA . GLY A 1 87 ? -9.342 -9.364 31.204 1.00 54.50 87 GLY A CA 1
ATOM 693 C C . GLY A 1 87 ? -9.475 -10.703 31.910 1.00 54.50 87 GLY A C 1
ATOM 694 O O . GLY A 1 87 ? -10.499 -10.988 32.536 1.00 54.50 87 GLY A O 1
ATOM 695 N N . ILE A 1 88 ? -8.432 -11.524 31.810 1.00 59.22 88 ILE A N 1
ATOM 696 C CA . ILE A 1 88 ? -8.216 -12.579 32.784 1.00 59.22 88 ILE A CA 1
ATOM 697 C C . ILE A 1 88 ? -8.051 -11.824 34.100 1.00 59.22 88 ILE A C 1
ATOM 699 O O . ILE A 1 88 ? -7.033 -11.179 34.344 1.00 59.22 88 ILE A O 1
ATOM 703 N N . LYS A 1 89 ? -9.103 -11.815 34.922 1.00 55.50 89 LYS A N 1
ATOM 704 C CA . LYS A 1 89 ? -8.991 -11.392 36.311 1.00 55.50 89 LYS A CA 1
ATOM 705 C C . LYS A 1 89 ? -8.161 -12.464 37.000 1.00 55.50 89 LYS A C 1
ATOM 707 O O . LYS A 1 89 ? -8.715 -13.452 37.476 1.00 55.50 89 LYS A O 1
ATOM 712 N N . THR A 1 90 ? -6.843 -12.300 37.024 1.00 46.09 90 THR A N 1
ATOM 713 C CA . THR A 1 90 ? -6.002 -13.047 37.957 1.00 46.09 90 THR A CA 1
ATOM 714 C C . THR A 1 90 ? -6.286 -12.475 39.337 1.00 46.09 90 THR A C 1
ATOM 716 O O . THR A 1 90 ? -5.627 -11.553 39.809 1.00 46.09 90 THR A O 1
ATOM 719 N N . THR A 1 91 ? -7.363 -12.957 39.950 1.00 48.78 91 THR A N 1
ATOM 720 C CA . THR A 1 91 ? -7.602 -12.775 41.373 1.00 48.78 91 THR A CA 1
ATOM 721 C C . THR A 1 91 ? -6.628 -13.696 42.096 1.00 48.78 91 THR A C 1
ATOM 723 O O . THR A 1 91 ? -6.967 -14.831 42.408 1.00 48.78 91 THR A O 1
ATOM 726 N N . GLU A 1 92 ? -5.412 -13.222 42.344 1.00 46.09 92 GLU A N 1
ATOM 727 C CA . GLU A 1 92 ? -4.600 -13.745 43.438 1.00 46.09 92 GLU A CA 1
ATOM 728 C C . GLU A 1 92 ? -4.412 -12.621 44.448 1.00 46.09 92 GLU A C 1
ATOM 730 O O . GLU A 1 92 ? -3.603 -11.711 44.293 1.00 46.09 92 GLU A O 1
ATOM 735 N N . SER A 1 93 ? -5.270 -12.667 45.463 1.00 41.19 93 SER A N 1
ATOM 736 C CA . SER A 1 93 ? -5.029 -12.043 46.751 1.00 41.19 93 SER A CA 1
ATOM 737 C C . SER A 1 93 ? -3.877 -12.772 47.442 1.00 41.19 93 SER A C 1
ATOM 739 O O . SER A 1 93 ? -4.013 -13.963 47.734 1.00 41.19 93 SER A O 1
ATOM 741 N N . PHE A 1 94 ? -2.812 -12.039 47.751 1.00 41.81 94 PHE A N 1
ATOM 742 C CA . PHE A 1 94 ? -1.942 -12.297 48.895 1.00 41.81 94 PHE A CA 1
ATOM 743 C C . PHE A 1 94 ? -1.937 -11.052 49.778 1.00 41.81 94 PHE A C 1
ATOM 745 O O . PHE A 1 94 ? -1.911 -9.936 49.207 1.00 41.81 94 PHE A O 1
#

Foldseek 3Di:
DDDPPPDPDDDQAPCVDPVNVVVQVPDPPPDDDKAKDWAWDWDQPDPPRPDIFIWIKIATSPDHPVVCPDPVRIDTPGTDDDDDCPDPPPPDDD

Sequence (94 aa):
MKDDRAETRIFGEPFEGNWWLETEKNLPSLNRLLSIILYSDTTTFDGLGKSSGYPVFLTLGNIPNHVRNLLEAKILLGFLPKVQDTGIKTTESF

Nearest PDB structures (foldseek):
  8wq2-assembly1_S12P  TM=3.342E-01  e=3.347E+00  Sulfolobus acidocaldarius DSM 639
  6pkh-assembly1_A-2  TM=4.134E-01  e=5.449E+00  Danio rerio
  8xci-assembly1_J  TM=2.537E-01  e=7.852E+00  Escherichia phage Lambda

Radius of gyration: 21.8 Å; Cα contacts (8 Å, |Δi|>4): 103; chains: 1; bounding box: 57×26×72 Å

InterPro domains:
  IPR041078 Plavaka transposase [PF18759] (4-86)

Mean predicted aligned error: 10.05 Å